Protein AF-A0A4Q3A5C0-F1 (afdb_monomer_lite)

Foldseek 3Di:
DDPVVVVVVLLCLQQVLQLVLQLVLQLVVLVVQCVQPVCVQVPVDDDDPPDPDSSVSSSVVSNVVSPVVSNVVSVVCVVVQPPDPDDRDRSVVVSVCSVVVSVVLVVVLVVQLVVCVVPVAHPDDCVVCVPLGPDPPPPPDRDDSVVNSCCVVCVVVVVVVVVPDPPPDPPDD

Structure (mmCIF, N/CA/C/O backbone):
data_AF-A0A4Q3A5C0-F1
#
_entry.id   AF-A0A4Q3A5C0-F1
#
loop_
_atom_site.group_PDB
_atom_site.id
_atom_site.type_symbol
_atom_site.label_atom_id
_atom_site.label_alt_id
_atom_site.label_comp_id
_atom_site.label_asym_id
_atom_site.label_entity_id
_atom_site.label_seq_id
_atom_site.pdbx_PDB_ins_code
_atom_site.Cartn_x
_atom_site.Cartn_y
_atom_site.Cartn_z
_atom_site.occupancy
_atom_site.B_iso_or_equiv
_atom_site.auth_seq_id
_atom_site.auth_comp_id
_atom_site.auth_asym_id
_atom_site.auth_atom_id
_atom_site.pdbx_PDB_model_num
ATOM 1 N N . MET A 1 1 ? -22.889 16.685 20.953 1.00 61.06 1 MET A N 1
ATOM 2 C CA . MET A 1 1 ? -22.567 16.014 19.671 1.00 61.06 1 MET A CA 1
ATOM 3 C C . MET A 1 1 ? -23.416 14.752 19.580 1.00 61.06 1 MET A C 1
ATOM 5 O O . MET A 1 1 ? -23.481 14.035 20.569 1.00 61.06 1 MET A O 1
ATOM 9 N N . ASN A 1 2 ? -24.135 14.514 18.477 1.00 83.75 2 ASN A N 1
ATOM 10 C CA . ASN A 1 2 ? -25.073 13.384 18.390 1.00 83.75 2 ASN A CA 1
ATOM 11 C C . ASN A 1 2 ? -24.317 12.044 18.312 1.00 83.75 2 ASN A C 1
ATOM 13 O O . ASN A 1 2 ? -23.381 11.917 17.526 1.00 83.75 2 ASN A O 1
ATOM 17 N N . LEU A 1 3 ? -24.764 11.012 19.041 1.00 79.19 3 LEU A N 1
ATOM 18 C CA . LEU A 1 3 ? -24.157 9.662 19.038 1.00 79.19 3 LEU A CA 1
ATOM 19 C C . LEU A 1 3 ? -23.999 9.065 17.625 1.00 79.19 3 LEU A C 1
ATOM 21 O O . LEU A 1 3 ? -23.070 8.307 17.347 1.00 79.19 3 LEU A O 1
ATOM 25 N N . LEU A 1 4 ? -24.907 9.404 16.706 1.00 82.00 4 LEU A N 1
ATOM 26 C CA . LEU A 1 4 ? -24.822 9.000 15.300 1.00 82.00 4 LEU A CA 1
ATOM 27 C C . LEU A 1 4 ? -23.677 9.701 14.554 1.00 82.00 4 LEU A C 1
ATOM 29 O O . LEU A 1 4 ? -23.012 9.070 13.735 1.00 82.00 4 LEU A O 1
ATOM 33 N N . GLN A 1 5 ? -23.414 10.978 14.847 1.00 85.44 5 GLN A N 1
ATOM 34 C CA . GLN A 1 5 ? -22.298 11.723 14.252 1.00 85.44 5 GLN A CA 1
ATOM 35 C C . GLN A 1 5 ? -20.955 11.150 14.715 1.00 85.44 5 GLN A C 1
ATOM 37 O O . GLN A 1 5 ? -20.056 10.960 13.897 1.00 85.44 5 GLN A O 1
ATOM 42 N N . GLU A 1 6 ? -20.847 10.784 15.993 1.00 83.06 6 GLU A N 1
ATOM 43 C CA . GLU A 1 6 ? -19.647 10.156 16.553 1.00 83.06 6 GLU A CA 1
ATOM 44 C C . GLU A 1 6 ? -19.338 8.809 15.876 1.00 83.06 6 GLU A C 1
ATOM 46 O O . GLU A 1 6 ? -18.219 8.578 15.413 1.00 83.06 6 GLU A O 1
ATOM 51 N N . LYS A 1 7 ? -20.349 7.941 15.712 1.00 87.50 7 LYS A N 1
ATOM 52 C CA . LYS A 1 7 ? -20.189 6.643 15.030 1.00 87.50 7 LYS A CA 1
ATOM 53 C C . LYS A 1 7 ? -19.738 6.793 13.573 1.00 87.50 7 LYS A C 1
ATOM 55 O O . LYS A 1 7 ? -18.902 6.008 13.115 1.00 87.50 7 LYS A O 1
ATOM 60 N N . ARG A 1 8 ? -20.276 7.780 12.847 1.00 92.12 8 ARG A N 1
ATOM 61 C CA . ARG A 1 8 ? -19.892 8.058 11.451 1.00 92.12 8 ARG A CA 1
ATOM 62 C C . ARG A 1 8 ? -18.464 8.584 11.363 1.00 92.12 8 ARG A C 1
ATOM 64 O O . ARG A 1 8 ? -17.700 8.083 10.547 1.00 92.12 8 ARG A O 1
ATOM 71 N N . SER A 1 9 ? -18.088 9.509 12.247 1.00 92.81 9 SER A N 1
ATOM 72 C CA . SER A 1 9 ? -16.731 10.061 12.303 1.00 92.81 9 SER A CA 1
ATOM 73 C C . SER A 1 9 ? -15.679 8.970 12.521 1.00 92.81 9 SER A C 1
ATOM 75 O O . SER A 1 9 ? -14.735 8.858 11.745 1.00 92.81 9 SER A O 1
ATOM 77 N N . VAL A 1 10 ? -15.895 8.076 13.494 1.00 92.94 10 VAL A N 1
ATOM 78 C CA . VAL A 1 10 ? -14.993 6.938 13.756 1.00 92.94 10 VAL A CA 1
ATOM 79 C C . VAL A 1 10 ? -14.884 6.004 12.549 1.00 92.94 10 VAL A C 1
ATOM 81 O O . VAL A 1 10 ? -13.793 5.551 12.210 1.00 92.94 10 VAL A O 1
ATOM 84 N N . THR A 1 11 ? -16.010 5.727 11.892 1.00 94.81 11 THR A N 1
ATOM 85 C CA . THR A 1 11 ? -16.057 4.850 10.716 1.00 94.81 11 THR A CA 1
ATOM 86 C C . THR A 1 11 ? -15.232 5.424 9.568 1.00 94.81 11 THR A C 1
ATOM 88 O O . THR A 1 11 ? -14.365 4.736 9.031 1.00 94.81 11 THR A O 1
ATOM 91 N N . TYR A 1 12 ? -15.448 6.697 9.235 1.00 95.88 12 TYR A N 1
ATOM 92 C CA . TYR A 1 12 ? -14.696 7.369 8.179 1.00 95.88 12 TYR A CA 1
ATOM 93 C C . TYR A 1 12 ? -13.215 7.503 8.530 1.00 95.88 12 TYR A C 1
ATOM 95 O O . TYR A 1 12 ? -12.370 7.239 7.679 1.00 95.88 12 TYR A O 1
ATOM 103 N N . ALA A 1 13 ? -12.894 7.826 9.785 1.00 96.31 13 ALA A N 1
ATOM 104 C CA . ALA A 1 13 ? -11.515 7.941 10.242 1.00 96.31 13 ALA A CA 1
ATOM 105 C C . ALA A 1 13 ? -10.734 6.629 10.077 1.00 96.31 13 ALA A C 1
ATOM 107 O O . ALA A 1 13 ? -9.578 6.664 9.675 1.00 96.31 13 ALA A O 1
ATOM 108 N N . ILE A 1 14 ? -11.347 5.474 10.356 1.00 96.69 14 ILE A N 1
ATOM 109 C CA . ILE A 1 14 ? -10.676 4.178 10.190 1.00 96.69 14 ILE A CA 1
ATOM 110 C C . ILE A 1 14 ? -10.558 3.818 8.708 1.00 96.69 14 ILE A C 1
ATOM 112 O O . ILE A 1 14 ? -9.453 3.566 8.239 1.00 96.69 14 ILE A O 1
ATOM 116 N N . VAL A 1 15 ? -11.667 3.813 7.962 1.00 97.44 15 VAL A N 1
ATOM 117 C CA . VAL A 1 15 ? -11.669 3.321 6.573 1.00 97.44 15 VAL A CA 1
ATOM 118 C C . VAL A 1 15 ? -10.832 4.224 5.669 1.00 97.44 15 VAL A C 1
ATOM 120 O O . VAL A 1 15 ? -9.889 3.755 5.034 1.00 97.44 15 VAL A O 1
ATOM 123 N N . PHE A 1 16 ? -11.128 5.526 5.650 1.00 97.75 16 PHE A N 1
ATOM 124 C CA . PHE A 1 16 ? -10.395 6.467 4.805 1.00 97.75 16 PHE A CA 1
ATOM 125 C C . PHE A 1 16 ? -9.015 6.793 5.368 1.00 97.75 16 PHE A C 1
ATOM 127 O O . PHE A 1 16 ? -8.102 7.039 4.589 1.00 97.75 16 PHE A O 1
ATOM 134 N N . GLY A 1 17 ? -8.823 6.749 6.691 1.00 97.81 17 GLY A N 1
ATOM 135 C CA . GLY A 1 17 ? -7.500 6.944 7.285 1.00 97.81 17 GLY A CA 1
ATOM 136 C C . GLY A 1 17 ? -6.531 5.806 6.964 1.00 97.81 17 GLY A C 1
ATOM 137 O O . GLY A 1 17 ? -5.362 6.073 6.704 1.00 97.81 17 GLY A O 1
ATOM 138 N N . ILE A 1 18 ? -6.996 4.551 6.938 1.00 97.94 18 ILE A N 1
ATOM 139 C CA . ILE A 1 18 ? -6.177 3.414 6.490 1.00 97.94 18 ILE A CA 1
ATOM 140 C C . ILE A 1 18 ? -5.921 3.514 4.988 1.00 97.94 18 ILE A C 1
ATOM 142 O O . ILE A 1 18 ? -4.769 3.426 4.569 1.00 97.94 18 ILE A O 1
ATOM 146 N N . TRP A 1 19 ? -6.959 3.761 4.181 1.00 98.06 19 TRP A N 1
ATOM 147 C CA . TRP A 1 19 ? -6.796 3.910 2.734 1.00 98.06 19 TRP A CA 1
ATOM 148 C C . TRP A 1 19 ? -5.818 5.033 2.369 1.00 98.06 19 TRP A C 1
ATOM 150 O O . TRP A 1 19 ? -4.939 4.810 1.547 1.00 98.06 19 TRP A O 1
ATOM 160 N N . ALA A 1 20 ? -5.893 6.196 3.022 1.00 98.25 20 ALA A N 1
ATOM 161 C CA . ALA A 1 20 ? -4.976 7.309 2.778 1.00 98.25 20 ALA A CA 1
ATOM 162 C C . ALA A 1 20 ? -3.512 6.945 3.079 1.00 98.25 20 ALA A C 1
ATOM 164 O O . ALA A 1 20 ? -2.613 7.362 2.352 1.00 98.25 20 ALA A O 1
ATOM 165 N N . GLN A 1 21 ? -3.259 6.142 4.117 1.00 98.00 21 GLN A N 1
ATOM 166 C CA . GLN A 1 21 ? -1.910 5.660 4.425 1.00 98.00 21 GLN A CA 1
ATOM 167 C C . GLN A 1 21 ? -1.409 4.639 3.407 1.00 98.00 21 GLN A C 1
ATOM 169 O O . GLN A 1 21 ? -0.260 4.726 2.983 1.00 98.00 21 GLN A O 1
ATOM 174 N N . VAL A 1 22 ? -2.268 3.705 2.989 1.00 97.19 22 VAL A N 1
ATOM 175 C CA . VAL A 1 22 ? -1.945 2.746 1.923 1.00 97.19 22 VAL A CA 1
ATOM 176 C C . VAL A 1 22 ? -1.671 3.484 0.617 1.00 97.19 22 VAL A C 1
ATOM 178 O O . VAL A 1 22 ? -0.684 3.193 -0.041 1.00 97.19 22 VAL A O 1
ATOM 181 N N . PHE A 1 23 ? -2.485 4.481 0.272 1.00 98.06 23 PHE A N 1
ATOM 182 C CA . PHE A 1 23 ? -2.273 5.328 -0.897 1.00 98.06 23 PHE A CA 1
ATOM 183 C C . PHE A 1 23 ? -0.930 6.056 -0.838 1.00 98.06 23 PHE A C 1
ATOM 185 O O . PHE A 1 23 ? -0.167 5.984 -1.796 1.00 98.06 23 PHE A O 1
ATOM 192 N N . LEU A 1 24 ? -0.603 6.703 0.286 1.00 97.94 24 LEU A N 1
ATOM 193 C CA . LEU A 1 24 ? 0.684 7.382 0.443 1.00 97.94 24 LEU A CA 1
ATOM 194 C C . LEU A 1 24 ? 1.859 6.404 0.318 1.00 97.94 24 LEU A C 1
ATOM 196 O O . LEU A 1 24 ? 2.843 6.717 -0.345 1.00 97.94 24 LEU A O 1
ATOM 200 N N . TYR A 1 25 ? 1.741 5.216 0.914 1.00 96.69 25 TYR A N 1
ATOM 201 C CA . TYR A 1 25 ? 2.724 4.150 0.750 1.00 96.69 25 TYR A CA 1
ATOM 202 C C . TYR A 1 25 ? 2.872 3.735 -0.719 1.00 96.69 25 TYR A C 1
ATOM 204 O O . TYR A 1 25 ? 3.991 3.742 -1.218 1.00 96.69 25 TYR A O 1
ATOM 212 N N . CYS A 1 26 ? 1.773 3.464 -1.431 1.00 96.06 26 CYS A N 1
ATOM 213 C CA . CYS A 1 26 ? 1.804 3.119 -2.854 1.00 96.06 26 CYS A CA 1
ATOM 214 C C . CYS A 1 26 ? 2.433 4.232 -3.697 1.00 96.06 26 CYS A C 1
ATOM 216 O O . CYS A 1 26 ? 3.206 3.936 -4.595 1.00 96.06 26 CYS A O 1
ATOM 218 N N . VAL A 1 27 ? 2.161 5.509 -3.397 1.00 97.56 27 VAL A N 1
ATOM 219 C CA . VAL A 1 27 ? 2.799 6.632 -4.101 1.00 97.56 27 VAL A CA 1
ATOM 220 C C . VAL A 1 27 ? 4.305 6.592 -3.882 1.00 97.56 27 VAL A C 1
ATOM 222 O O . VAL A 1 27 ? 5.054 6.617 -4.850 1.00 97.56 27 VAL A O 1
ATOM 225 N N . LEU A 1 28 ? 4.767 6.509 -2.632 1.00 96.44 28 LEU A N 1
ATOM 226 C CA . LEU A 1 28 ? 6.202 6.469 -2.337 1.00 96.44 28 LEU A CA 1
ATOM 227 C C . LEU A 1 28 ? 6.881 5.254 -2.982 1.00 96.44 28 LEU A C 1
ATOM 229 O O . LEU A 1 28 ? 7.967 5.397 -3.542 1.00 96.44 28 LEU A O 1
ATOM 233 N N . HIS A 1 29 ? 6.218 4.099 -2.936 1.00 93.94 29 HIS A N 1
ATOM 234 C CA . HIS A 1 29 ? 6.674 2.853 -3.536 1.00 93.94 29 HIS A CA 1
ATOM 235 C C . HIS A 1 29 ? 6.801 2.978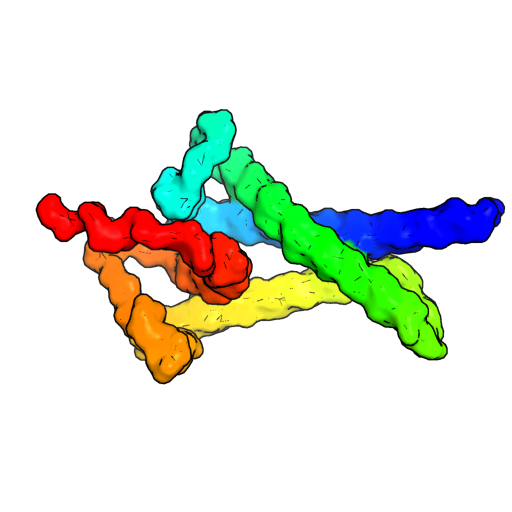 -5.063 1.00 93.94 29 HIS A C 1
ATOM 237 O O . HIS A 1 29 ? 7.890 2.831 -5.617 1.00 93.94 29 HIS A O 1
ATOM 243 N N . ASP A 1 30 ? 5.732 3.388 -5.746 1.00 95.25 30 ASP A N 1
ATOM 244 C CA . ASP A 1 30 ? 5.703 3.505 -7.207 1.00 95.25 30 ASP A CA 1
ATOM 245 C C . ASP A 1 30 ? 6.650 4.592 -7.731 1.00 95.25 30 ASP A C 1
ATOM 247 O O . ASP A 1 30 ? 7.237 4.439 -8.804 1.00 95.25 30 ASP A O 1
ATOM 251 N N . GLN A 1 31 ? 6.870 5.672 -6.970 1.00 96.81 31 GLN A N 1
ATOM 252 C CA . GLN A 1 31 ? 7.831 6.707 -7.358 1.00 96.81 31 GLN A CA 1
ATOM 253 C C . GLN A 1 31 ? 9.256 6.159 -7.446 1.00 96.81 31 GLN A C 1
ATOM 255 O O . GLN A 1 31 ? 9.968 6.459 -8.407 1.00 96.81 31 GLN A O 1
ATOM 260 N N . TYR A 1 32 ? 9.720 5.377 -6.474 1.00 94.12 32 TYR A N 1
ATOM 261 C CA . TYR A 1 32 ? 11.073 4.837 -6.587 1.00 94.12 32 TYR A CA 1
ATOM 262 C C . TYR A 1 32 ? 11.124 3.717 -7.642 1.00 94.12 32 TYR A C 1
ATOM 264 O O . TYR A 1 32 ? 12.074 3.661 -8.422 1.00 94.12 32 TYR A O 1
ATOM 272 N N . LEU A 1 33 ? 10.081 2.886 -7.735 1.00 91.94 33 LEU A N 1
ATOM 273 C CA . LEU A 1 33 ? 9.988 1.796 -8.707 1.00 91.94 33 LEU A CA 1
ATOM 274 C C . LEU A 1 33 ? 10.105 2.260 -10.151 1.00 91.94 33 LEU A C 1
ATOM 276 O O . LEU A 1 33 ? 10.888 1.701 -10.917 1.00 91.94 33 LEU A O 1
ATOM 280 N N . ILE A 1 34 ? 9.342 3.288 -10.529 1.00 94.31 34 ILE A N 1
ATOM 281 C CA . ILE A 1 34 ? 9.305 3.753 -11.918 1.00 94.31 34 ILE A CA 1
ATOM 282 C C . ILE A 1 34 ? 10.651 4.331 -12.372 1.00 94.31 34 ILE A C 1
ATOM 284 O O . ILE A 1 34 ? 10.929 4.393 -13.565 1.00 94.31 34 ILE A O 1
ATOM 288 N N . ARG A 1 35 ? 11.504 4.738 -11.423 1.00 93.06 35 ARG A N 1
ATOM 289 C CA . ARG A 1 35 ? 12.867 5.222 -11.686 1.00 93.06 35 ARG A CA 1
ATOM 290 C C . ARG A 1 35 ? 13.874 4.086 -11.843 1.00 93.06 35 ARG A C 1
ATOM 292 O O . ARG A 1 35 ? 14.891 4.283 -12.495 1.00 93.06 35 ARG A O 1
ATOM 299 N N . ILE A 1 36 ? 13.601 2.925 -11.250 1.00 88.69 36 ILE A N 1
ATOM 300 C CA . ILE A 1 36 ? 14.430 1.726 -11.407 1.00 88.69 36 ILE A CA 1
ATOM 301 C C . ILE A 1 36 ? 14.029 0.973 -12.682 1.00 88.69 36 ILE A C 1
ATOM 303 O O . ILE A 1 36 ? 14.890 0.434 -13.367 1.00 88.69 36 ILE A O 1
ATOM 307 N N . SER A 1 37 ? 12.737 0.965 -13.016 1.00 89.62 37 SER A N 1
ATOM 308 C CA . SER A 1 37 ? 12.180 0.213 -14.144 1.00 89.62 37 SER A CA 1
ATOM 309 C C . SER A 1 37 ? 10.929 0.885 -14.691 1.00 89.62 37 SER A C 1
ATOM 311 O O . SER A 1 37 ? 9.794 0.546 -14.328 1.00 89.62 37 SER A O 1
ATOM 313 N N . PRO A 1 38 ? 11.116 1.884 -15.560 1.00 90.88 38 PRO A N 1
ATOM 314 C CA . PRO A 1 38 ? 10.004 2.545 -16.226 1.00 90.88 38 PRO A CA 1
ATOM 315 C C . PRO A 1 38 ? 9.205 1.576 -17.108 1.00 90.88 38 PRO A C 1
ATOM 317 O O . PRO A 1 38 ? 7.987 1.719 -17.221 1.00 90.88 38 PRO A O 1
ATOM 320 N N . GLU A 1 39 ? 9.846 0.554 -17.683 1.00 88.19 39 GLU A N 1
ATOM 321 C CA . GLU A 1 39 ? 9.208 -0.488 -18.492 1.00 88.19 39 GLU A CA 1
ATOM 322 C C . GLU A 1 39 ? 8.162 -1.289 -17.711 1.00 88.19 39 GLU A C 1
ATOM 324 O O . GLU A 1 39 ? 7.179 -1.747 -18.301 1.00 88.19 39 GLU A O 1
ATOM 329 N N . HIS A 1 40 ? 8.303 -1.381 -16.380 1.00 85.44 40 HIS A N 1
ATOM 330 C CA . HIS A 1 40 ? 7.273 -1.982 -15.543 1.00 85.44 40 HIS A CA 1
ATOM 331 C C . HIS A 1 40 ? 5.926 -1.283 -15.715 1.00 85.44 40 HIS A C 1
ATOM 333 O O . HIS A 1 40 ? 4.907 -1.953 -15.840 1.00 85.44 40 HIS A O 1
ATOM 339 N N . PHE A 1 41 ? 5.917 0.047 -15.791 1.00 89.94 41 PHE A N 1
ATOM 340 C CA . PHE A 1 41 ? 4.695 0.849 -15.861 1.00 89.94 41 PHE A CA 1
ATOM 341 C C . PHE A 1 41 ? 4.253 1.173 -17.291 1.00 89.94 41 PHE A C 1
ATOM 343 O O . PHE A 1 41 ? 3.081 1.482 -17.498 1.00 89.94 41 PHE A O 1
ATOM 350 N N . THR A 1 42 ? 5.164 1.127 -18.267 1.00 90.81 42 THR A N 1
ATOM 351 C CA . THR A 1 42 ? 4.880 1.530 -19.655 1.00 90.81 42 THR A CA 1
ATOM 352 C C . THR A 1 42 ? 4.682 0.359 -20.615 1.00 90.81 42 THR A C 1
ATOM 354 O O . THR A 1 42 ? 3.930 0.504 -21.575 1.00 90.81 42 THR A O 1
ATOM 357 N N . VAL A 1 43 ? 5.322 -0.791 -20.368 1.00 88.88 43 VAL A N 1
ATOM 358 C CA . VAL A 1 43 ? 5.257 -1.971 -21.252 1.00 88.88 43 VAL A CA 1
ATOM 359 C C . VAL A 1 43 ? 4.346 -3.044 -20.668 1.00 88.88 43 VAL A C 1
ATOM 361 O O . VAL A 1 43 ? 3.480 -3.566 -21.365 1.00 88.88 43 VAL A O 1
ATOM 364 N N . TYR A 1 44 ? 4.509 -3.370 -19.381 1.00 84.31 44 TYR A N 1
ATOM 365 C CA . TYR A 1 44 ? 3.734 -4.448 -18.747 1.00 84.31 44 TYR A CA 1
ATOM 366 C C . TYR A 1 44 ? 2.348 -4.020 -18.265 1.00 84.31 44 TYR A C 1
ATOM 368 O O . TYR A 1 44 ? 1.569 -4.860 -17.816 1.00 84.31 44 TYR A O 1
ATOM 376 N N . HIS A 1 45 ? 2.025 -2.734 -18.380 1.00 82.62 45 HIS A N 1
ATOM 377 C CA . HIS A 1 45 ? 0.725 -2.202 -18.020 1.00 82.62 45 HIS A CA 1
ATOM 378 C C . HIS A 1 45 ? 0.110 -1.420 -19.185 1.00 82.62 45 HIS A C 1
ATOM 380 O O . HIS A 1 45 ? 0.824 -0.727 -19.911 1.00 82.62 45 HIS A O 1
ATOM 386 N N . PRO A 1 46 ? -1.222 -1.494 -19.373 1.00 88.44 46 PRO A N 1
ATOM 387 C CA . PRO A 1 46 ? -1.896 -0.702 -20.392 1.00 88.44 46 PRO A CA 1
ATOM 388 C C . PRO A 1 46 ? -1.727 0.800 -20.104 1.00 88.44 46 PRO A C 1
ATOM 390 O O . PRO A 1 46 ? -1.800 1.206 -18.939 1.00 88.44 46 PRO A O 1
ATOM 393 N N . PRO A 1 47 ? -1.549 1.640 -21.140 1.00 89.06 47 PRO A N 1
ATOM 394 C CA . PRO A 1 47 ? -1.307 3.065 -20.962 1.00 89.06 47 PRO A CA 1
ATOM 395 C C . PRO A 1 47 ? -2.479 3.734 -20.239 1.00 89.06 47 PRO A C 1
ATOM 397 O O . PRO A 1 47 ? -3.644 3.590 -20.620 1.00 89.06 47 PRO A O 1
ATOM 400 N N . LEU A 1 48 ? -2.164 4.488 -19.186 1.00 90.00 48 LEU A N 1
ATOM 401 C CA . LEU A 1 48 ? -3.159 5.160 -18.361 1.00 90.00 48 LEU A CA 1
ATOM 402 C C . LEU A 1 48 ? -3.400 6.577 -18.892 1.00 90.00 48 LEU A C 1
ATOM 404 O O . LEU A 1 48 ? -2.536 7.441 -18.772 1.00 90.00 48 LEU A O 1
ATOM 408 N N . TRP A 1 49 ? -4.565 6.802 -19.506 1.00 89.50 49 TRP A N 1
ATOM 409 C CA . TRP A 1 49 ? -5.045 8.120 -19.964 1.00 89.50 49 TRP A CA 1
ATOM 410 C C . TRP A 1 49 ? -4.051 8.944 -20.808 1.00 89.50 49 TRP A C 1
ATOM 412 O O . TRP A 1 49 ? -4.138 10.167 -20.840 1.00 89.50 49 TRP A O 1
ATOM 422 N N . GLY A 1 50 ? -3.103 8.293 -21.490 1.00 91.38 50 GLY A N 1
ATOM 423 C CA . GLY A 1 50 ? -2.074 8.975 -22.284 1.00 91.38 50 GLY A CA 1
ATOM 424 C C . GLY A 1 50 ? -1.051 9.769 -21.461 1.00 91.38 50 GLY A C 1
ATOM 425 O O . GLY A 1 50 ? -0.407 10.664 -22.004 1.00 91.38 50 GLY A O 1
ATOM 426 N N . ILE A 1 51 ? -0.898 9.476 -20.166 1.00 94.19 51 ILE A N 1
ATOM 427 C CA . ILE A 1 51 ? 0.086 10.141 -19.305 1.00 94.19 51 ILE A CA 1
ATOM 428 C C . ILE A 1 51 ? 1.500 9.729 -19.731 1.00 94.19 51 ILE A C 1
ATOM 430 O O . ILE A 1 51 ? 1.840 8.547 -19.712 1.00 94.19 51 ILE A O 1
ATOM 434 N N . THR A 1 52 ? 2.327 10.713 -20.086 1.00 93.62 52 THR A N 1
ATOM 435 C CA . THR A 1 52 ? 3.735 10.520 -20.476 1.00 93.62 52 THR A CA 1
ATOM 436 C C . THR A 1 52 ? 4.721 10.855 -19.358 1.00 93.62 52 THR A C 1
ATOM 438 O O . THR A 1 52 ? 5.830 10.327 -19.343 1.00 93.62 52 THR A O 1
ATOM 441 N N . ASP A 1 53 ? 4.330 11.713 -18.412 1.00 96.06 53 ASP A N 1
ATOM 442 C CA . ASP A 1 53 ? 5.156 12.043 -17.253 1.00 96.06 53 ASP A CA 1
ATOM 443 C C . ASP A 1 53 ? 5.207 10.866 -16.269 1.00 96.06 53 ASP A C 1
ATOM 445 O O . ASP A 1 53 ? 4.177 10.421 -15.759 1.00 96.06 53 ASP A O 1
ATOM 449 N N . LEU A 1 54 ? 6.414 10.375 -15.978 1.00 95.31 54 LEU A N 1
ATOM 450 C CA . LEU A 1 54 ? 6.611 9.210 -15.111 1.00 95.31 54 LEU A CA 1
ATOM 451 C C . LEU A 1 54 ? 6.163 9.484 -13.668 1.00 95.31 54 LEU A C 1
ATOM 453 O O . LEU A 1 54 ? 5.611 8.604 -13.010 1.00 95.31 54 LEU A O 1
ATOM 457 N N . THR A 1 55 ? 6.343 10.706 -13.163 1.00 97.06 55 THR A N 1
ATOM 458 C CA . THR A 1 55 ? 5.924 11.035 -11.793 1.00 97.06 55 THR A CA 1
ATOM 459 C C . THR A 1 55 ? 4.407 10.933 -11.672 1.00 97.06 55 THR A C 1
ATOM 461 O O . THR A 1 55 ? 3.901 10.278 -10.758 1.00 97.06 55 THR A O 1
ATOM 464 N N . LEU A 1 56 ? 3.674 11.518 -12.616 1.00 97.06 56 LEU A N 1
ATOM 465 C CA . LEU A 1 56 ? 2.221 11.466 -12.658 1.00 97.06 56 LEU A CA 1
ATOM 466 C C . LEU A 1 56 ? 1.707 10.050 -12.943 1.00 97.06 56 LEU A C 1
ATOM 468 O O . LEU A 1 56 ? 0.731 9.629 -12.322 1.00 97.06 56 LEU A O 1
ATOM 472 N N . LEU A 1 57 ? 2.379 9.297 -13.822 1.00 95.94 57 LEU A N 1
ATOM 473 C CA . LEU A 1 57 ? 2.031 7.909 -14.128 1.00 95.94 57 LEU A CA 1
ATOM 474 C C . LEU A 1 57 ? 2.121 7.026 -12.876 1.00 95.94 57 LEU A C 1
ATOM 476 O O . LEU A 1 57 ? 1.185 6.278 -12.593 1.00 95.94 57 LEU A O 1
ATOM 480 N N . ALA A 1 58 ? 3.188 7.169 -12.085 1.00 95.62 58 ALA A N 1
ATOM 481 C CA . ALA A 1 58 ? 3.344 6.462 -10.816 1.00 95.62 58 ALA A CA 1
ATOM 482 C C . ALA A 1 58 ? 2.263 6.850 -9.791 1.00 95.62 58 ALA A C 1
ATOM 484 O O . ALA A 1 58 ? 1.697 5.977 -9.142 1.00 95.62 58 ALA A O 1
ATOM 485 N N . VAL A 1 59 ? 1.896 8.134 -9.673 1.00 97.31 59 VAL A N 1
ATOM 486 C CA . VAL A 1 59 ? 0.783 8.549 -8.789 1.00 97.31 59 VAL A CA 1
ATOM 487 C C . VAL A 1 59 ? -0.549 7.943 -9.239 1.00 97.31 59 VAL A C 1
ATOM 489 O O . VAL A 1 59 ? -1.354 7.517 -8.408 1.00 97.31 59 VAL A O 1
ATOM 492 N N . ALA A 1 60 ? -0.798 7.895 -10.547 1.00 96.25 60 ALA A N 1
ATOM 493 C CA . ALA A 1 60 ? -2.045 7.382 -11.096 1.00 96.25 60 ALA A CA 1
ATOM 494 C C . ALA A 1 60 ? -2.190 5.863 -10.883 1.00 96.25 60 ALA A C 1
ATOM 496 O O . ALA A 1 60 ? -3.268 5.388 -10.505 1.00 96.25 60 ALA A O 1
ATOM 497 N N . TRP A 1 61 ? -1.097 5.111 -11.047 1.00 94.50 61 TRP A N 1
ATOM 498 C CA . TRP A 1 61 ? -1.044 3.691 -10.699 1.00 94.50 61 TRP A CA 1
ATOM 499 C C . TRP A 1 61 ? -1.192 3.458 -9.200 1.00 94.50 61 TRP A C 1
ATOM 501 O O . TRP A 1 61 ? -2.049 2.663 -8.813 1.00 94.50 61 TRP A O 1
ATOM 511 N N . ALA A 1 62 ? -0.492 4.224 -8.363 1.00 95.38 62 ALA A N 1
ATOM 512 C CA . ALA A 1 62 ? -0.617 4.146 -6.912 1.00 95.38 62 ALA A CA 1
ATOM 513 C C . ALA A 1 62 ? -2.059 4.381 -6.439 1.00 95.38 62 ALA A C 1
ATOM 515 O O . ALA A 1 62 ? -2.572 3.660 -5.579 1.00 95.38 62 ALA A O 1
ATOM 516 N N . PHE A 1 63 ? -2.758 5.355 -7.031 1.00 96.31 63 PHE A N 1
ATOM 517 C CA . PHE A 1 63 ? -4.169 5.597 -6.742 1.00 96.31 63 PHE A CA 1
ATOM 518 C C . PHE A 1 63 ? -5.015 4.363 -7.060 1.00 96.31 63 PHE A C 1
ATOM 520 O O . PHE A 1 63 ? -5.694 3.840 -6.174 1.00 96.31 63 PHE A O 1
ATOM 527 N N . ARG A 1 64 ? -4.917 3.840 -8.289 1.00 94.31 64 ARG A N 1
ATOM 528 C CA . ARG A 1 64 ? -5.652 2.642 -8.721 1.00 94.31 64 ARG A CA 1
ATOM 529 C C . ARG A 1 64 ? -5.334 1.420 -7.853 1.00 94.31 64 ARG A C 1
ATOM 531 O O . ARG A 1 64 ? -6.255 0.702 -7.464 1.00 94.31 64 ARG A O 1
ATOM 538 N N . ALA A 1 65 ? -4.059 1.204 -7.537 1.00 91.06 65 ALA A N 1
ATOM 539 C CA . ALA A 1 65 ? -3.580 0.080 -6.742 1.00 91.06 65 ALA A CA 1
ATOM 540 C C . ALA A 1 65 ? -4.029 0.167 -5.277 1.00 91.06 65 ALA A C 1
ATOM 542 O O . ALA A 1 65 ? -4.325 -0.859 -4.675 1.00 91.06 65 ALA A O 1
ATOM 543 N N . SER A 1 66 ? -4.146 1.370 -4.707 1.00 95.00 66 SER A N 1
ATOM 544 C CA . SER A 1 66 ? -4.506 1.561 -3.294 1.00 95.00 66 SER A CA 1
ATOM 545 C C . SER A 1 66 ? -5.988 1.328 -2.976 1.00 95.00 66 SER A C 1
ATOM 547 O O . SER A 1 66 ? -6.313 0.947 -1.850 1.00 95.00 66 SER A O 1
ATOM 549 N N . ILE A 1 67 ? -6.899 1.547 -3.937 1.00 93.06 67 ILE A N 1
ATOM 550 C CA . ILE A 1 67 ? -8.356 1.501 -3.703 1.00 93.06 67 ILE A CA 1
ATOM 551 C C . ILE A 1 67 ? -8.787 0.126 -3.190 1.00 93.06 67 ILE A C 1
ATOM 553 O O . ILE A 1 67 ? -9.461 0.041 -2.167 1.00 93.06 67 ILE A O 1
ATOM 557 N N . GLY A 1 68 ? -8.381 -0.949 -3.870 1.00 91.62 68 GLY A N 1
ATOM 558 C CA . GLY A 1 68 ? -8.742 -2.320 -3.498 1.00 91.62 68 GLY A CA 1
ATOM 559 C C . GLY A 1 68 ? -8.253 -2.707 -2.095 1.00 91.62 68 GLY A C 1
ATOM 560 O O . GLY A 1 68 ? -9.063 -2.810 -1.173 1.00 91.62 68 GLY A O 1
ATOM 561 N N . PRO A 1 69 ? -6.939 -2.912 -1.900 1.00 89.56 69 PRO A N 1
ATOM 562 C CA . PRO A 1 69 ? -6.382 -3.347 -0.625 1.00 89.56 69 PRO A CA 1
ATOM 563 C C . PRO A 1 69 ? -6.635 -2.343 0.505 1.00 89.56 69 PRO A C 1
ATOM 565 O O . PRO A 1 69 ? -6.970 -2.760 1.611 1.00 89.56 69 PRO A O 1
ATOM 568 N N . GLY A 1 70 ? -6.545 -1.033 0.250 1.00 93.06 70 GLY A N 1
ATOM 569 C CA . GLY A 1 70 ? -6.725 -0.009 1.280 1.00 93.06 70 GLY A CA 1
ATOM 570 C C . GLY A 1 70 ? -8.149 0.049 1.833 1.00 93.06 70 GLY A C 1
ATOM 571 O O . GLY A 1 70 ? -8.328 0.076 3.053 1.00 93.06 70 GLY A O 1
ATOM 572 N N . LEU A 1 71 ? -9.170 0.009 0.968 1.00 94.75 71 LEU A N 1
ATOM 573 C CA . LEU A 1 71 ? -10.564 0.005 1.423 1.00 94.75 71 LEU A CA 1
ATOM 574 C C . LEU A 1 71 ? -10.954 -1.330 2.058 1.00 94.75 71 LEU A C 1
ATOM 576 O O . LEU A 1 71 ? -11.615 -1.327 3.097 1.00 94.75 71 LEU A O 1
ATOM 580 N N . VAL A 1 72 ? -10.524 -2.462 1.486 1.00 95.00 72 VAL A N 1
ATOM 581 C CA . VAL A 1 72 ? -10.788 -3.791 2.064 1.00 95.00 72 VAL A CA 1
ATOM 582 C C . VAL A 1 72 ? -10.170 -3.902 3.457 1.00 95.00 72 VAL A C 1
ATOM 584 O O . VAL A 1 72 ? -10.856 -4.308 4.394 1.00 95.00 72 VAL A O 1
ATOM 587 N N . LEU A 1 73 ? -8.917 -3.473 3.629 1.00 94.06 73 LEU A N 1
ATOM 588 C CA . LEU A 1 73 ? -8.248 -3.475 4.929 1.00 94.06 73 LEU A CA 1
ATOM 589 C C . LEU A 1 73 ? -8.936 -2.528 5.920 1.00 94.06 73 LEU A C 1
ATOM 591 O O . LEU A 1 73 ? -9.142 -2.895 7.076 1.00 94.06 73 LEU A O 1
ATOM 595 N N . GLY A 1 74 ? -9.341 -1.336 5.472 1.00 95.94 74 GLY A N 1
ATOM 596 C CA . GLY A 1 74 ? -10.078 -0.380 6.297 1.00 95.94 74 GLY A CA 1
ATOM 597 C C . GLY A 1 74 ? -11.421 -0.928 6.792 1.00 95.94 74 GLY A C 1
ATOM 598 O O . GLY A 1 74 ? -11.747 -0.805 7.975 1.00 95.94 74 GLY A O 1
ATOM 599 N N . LEU A 1 75 ? -12.183 -1.582 5.911 1.00 96.56 75 LEU A N 1
ATOM 600 C CA . LEU A 1 75 ? -13.449 -2.233 6.255 1.00 96.56 75 LEU A CA 1
ATOM 601 C C . LEU A 1 75 ? -13.243 -3.439 7.176 1.00 96.56 75 LEU A C 1
ATOM 603 O O . LEU A 1 75 ? -13.974 -3.588 8.155 1.00 96.56 75 LEU A O 1
ATOM 607 N N . ALA A 1 76 ? -12.230 -4.267 6.912 1.00 95.38 76 ALA A N 1
ATOM 608 C CA . ALA A 1 76 ? -11.890 -5.403 7.762 1.00 95.38 76 ALA A CA 1
ATOM 609 C C . ALA A 1 76 ? -11.487 -4.944 9.172 1.00 95.38 76 ALA A C 1
ATOM 611 O O . ALA A 1 76 ? -12.001 -5.466 10.160 1.00 95.38 76 ALA A O 1
ATOM 612 N N . ALA A 1 77 ? -10.640 -3.915 9.283 1.00 94.81 77 ALA A N 1
ATOM 613 C CA . ALA A 1 77 ? -10.240 -3.332 10.561 1.00 94.81 77 ALA A CA 1
ATOM 614 C C . ALA A 1 77 ? -11.438 -2.759 11.331 1.00 94.81 77 ALA A C 1
ATOM 616 O O . ALA A 1 77 ? -11.555 -2.958 12.542 1.00 94.81 77 ALA A O 1
ATOM 617 N N . LEU A 1 78 ? -12.361 -2.089 10.633 1.00 94.81 78 LEU A N 1
ATOM 618 C CA . LEU A 1 78 ? -13.604 -1.607 11.227 1.00 94.81 78 LEU A CA 1
ATOM 619 C C . LEU A 1 78 ? -14.469 -2.763 11.743 1.00 94.81 78 LEU A C 1
ATOM 621 O O . LEU A 1 78 ? -14.976 -2.684 12.860 1.00 94.81 78 LEU A O 1
ATOM 625 N N . PHE A 1 79 ? -14.645 -3.823 10.952 1.00 94.56 79 PHE A N 1
ATOM 626 C CA . PHE A 1 79 ? -15.470 -4.971 11.323 1.00 94.56 79 PHE A CA 1
ATOM 627 C C . PHE A 1 79 ? -14.884 -5.708 12.532 1.00 94.56 79 PHE A C 1
ATOM 629 O O . PHE A 1 79 ? -15.566 -5.861 13.546 1.00 94.56 79 PHE A O 1
ATOM 636 N N . LEU A 1 80 ? -13.597 -6.062 12.473 1.00 93.19 80 LEU A N 1
ATOM 637 C CA . LEU A 1 80 ? -12.873 -6.730 13.560 1.00 93.19 80 LEU A CA 1
ATOM 638 C C . LEU A 1 80 ? -12.821 -5.879 14.835 1.00 93.19 80 LEU A C 1
ATOM 640 O O . LEU A 1 80 ? -12.930 -6.402 15.941 1.00 93.19 80 LEU A O 1
ATOM 644 N N . GLY A 1 81 ? -12.715 -4.555 14.697 1.00 91.12 81 GLY A N 1
ATOM 645 C CA . GLY A 1 81 ? -12.765 -3.628 15.827 1.00 91.12 81 GLY A CA 1
ATOM 646 C C . GLY A 1 81 ? -14.135 -3.545 16.513 1.00 91.12 81 GLY A C 1
ATOM 647 O O . GLY A 1 81 ? -14.223 -3.017 17.622 1.00 91.12 81 GLY A O 1
ATOM 648 N N . ARG A 1 82 ? -15.209 -4.043 15.879 1.00 89.19 82 ARG A N 1
ATOM 649 C CA . ARG A 1 82 ? -16.585 -3.982 16.404 1.00 89.19 82 ARG A CA 1
ATOM 650 C C . ARG A 1 82 ? -17.156 -5.325 16.843 1.00 89.19 82 ARG A C 1
ATOM 652 O O . ARG A 1 82 ? -18.067 -5.319 17.663 1.00 89.19 82 ARG A O 1
ATOM 659 N N . THR A 1 83 ? -16.656 -6.441 16.324 1.00 91.19 83 THR A N 1
ATOM 660 C CA . THR A 1 83 ? -17.179 -7.788 16.617 1.00 91.19 83 THR A CA 1
ATOM 661 C C . THR A 1 83 ? -16.637 -8.412 17.907 1.00 91.19 83 THR A C 1
ATOM 663 O O . THR A 1 83 ? -17.074 -9.493 18.288 1.00 91.19 83 THR A O 1
ATOM 666 N N . GLY A 1 84 ? -15.724 -7.741 18.618 1.00 87.00 84 GLY A N 1
ATOM 667 C CA . GLY A 1 84 ? -15.123 -8.243 19.857 1.00 87.00 84 GLY A CA 1
ATOM 668 C C . GLY A 1 84 ? -15.716 -7.670 21.151 1.00 87.00 84 GLY A C 1
ATOM 669 O O . GLY A 1 84 ? -16.226 -6.554 21.188 1.00 87.00 84 GLY A O 1
ATOM 670 N N . GLN A 1 85 ? -15.551 -8.415 22.251 1.00 90.00 85 GLN A N 1
ATOM 671 C CA . GLN A 1 85 ? -15.861 -7.968 23.623 1.00 90.00 85 GLN A CA 1
ATOM 672 C C . GLN A 1 85 ? -14.730 -7.140 24.266 1.00 90.00 85 GLN A C 1
ATOM 674 O O . GLN A 1 85 ? -14.864 -6.656 25.388 1.00 90.00 85 GLN A O 1
ATOM 679 N N . ARG A 1 86 ? -13.589 -6.991 23.579 1.00 91.06 86 ARG A N 1
ATOM 680 C CA . ARG A 1 86 ? -12.428 -6.256 24.099 1.00 91.06 86 ARG A CA 1
ATOM 681 C C . ARG A 1 86 ? -12.701 -4.745 24.176 1.00 91.06 86 ARG A C 1
ATOM 683 O O . ARG A 1 86 ? -13.522 -4.233 23.412 1.00 91.06 86 ARG A O 1
ATOM 690 N N . PRO A 1 87 ? -11.988 -4.010 25.053 1.00 89.38 87 PRO A N 1
ATOM 691 C CA . PRO A 1 87 ? -12.097 -2.557 25.129 1.00 89.38 87 PRO A CA 1
ATOM 692 C C . PRO A 1 87 ? -11.854 -1.902 23.767 1.00 89.38 87 PRO A C 1
ATOM 694 O O . PRO A 1 87 ? -10.898 -2.234 23.063 1.00 89.38 87 PRO A O 1
ATOM 697 N N . LYS A 1 88 ? -12.722 -0.955 23.399 1.00 89.56 88 LYS A N 1
ATOM 698 C CA . LYS A 1 88 ? -12.619 -0.231 22.129 1.00 89.56 88 LYS A CA 1
ATOM 699 C C . LYS A 1 88 ? -11.345 0.607 22.116 1.00 89.56 88 LYS A C 1
ATOM 701 O O . LYS A 1 88 ? -11.087 1.382 23.034 1.00 89.56 88 LYS A O 1
ATOM 706 N N . VAL A 1 89 ? -10.568 0.466 21.051 1.00 92.31 89 VAL A N 1
ATOM 707 C CA . VAL A 1 89 ? -9.333 1.224 20.851 1.00 92.31 89 VAL A CA 1
ATOM 708 C C . VAL A 1 89 ? -9.644 2.512 20.090 1.00 92.31 89 VAL A C 1
ATOM 710 O O . VAL A 1 89 ? -10.439 2.513 19.151 1.00 92.31 89 VAL A O 1
ATOM 713 N N . ALA A 1 90 ? -9.008 3.617 20.482 1.00 93.31 90 ALA A N 1
ATOM 714 C CA . ALA A 1 90 ? -9.143 4.885 19.776 1.00 93.31 90 ALA A CA 1
ATOM 715 C C . ALA A 1 90 ? -8.621 4.769 18.325 1.00 93.31 90 ALA A C 1
ATOM 717 O O . ALA A 1 90 ? -7.529 4.223 18.126 1.00 93.31 90 ALA A O 1
ATOM 718 N N . PRO A 1 91 ? -9.315 5.339 17.318 1.00 93.50 91 PRO A N 1
ATOM 719 C CA . PRO A 1 91 ? -8.903 5.262 15.912 1.00 93.50 91 PRO A CA 1
ATOM 720 C C . PRO A 1 91 ? -7.467 5.726 15.673 1.00 93.50 91 PRO A C 1
ATOM 722 O O . PRO A 1 91 ? -6.718 5.083 14.947 1.00 93.50 91 PRO A O 1
ATOM 725 N N . GLY A 1 92 ? -7.037 6.787 16.364 1.00 95.38 92 GLY A N 1
ATOM 726 C CA . GLY A 1 92 ? -5.672 7.302 16.253 1.00 95.38 92 GLY A CA 1
ATOM 727 C C . GLY A 1 92 ? -4.593 6.291 16.653 1.00 95.38 92 GLY A C 1
ATOM 728 O O . GLY A 1 92 ? -3.499 6.327 16.102 1.00 95.38 92 GLY A O 1
ATOM 729 N N . ARG A 1 93 ? -4.877 5.352 17.566 1.00 95.69 93 ARG A N 1
ATOM 730 C CA . ARG A 1 93 ? -3.920 4.292 17.922 1.00 95.69 93 ARG A CA 1
ATOM 731 C C . ARG A 1 93 ? -3.830 3.232 16.828 1.00 95.69 93 ARG A C 1
ATOM 733 O O . ARG A 1 93 ? -2.732 2.773 16.547 1.00 95.69 93 ARG A O 1
ATOM 740 N N . VAL A 1 94 ? -4.953 2.892 16.193 1.00 95.06 94 VAL A N 1
ATOM 741 C CA . VAL A 1 94 ? -4.975 1.987 15.031 1.00 95.06 94 VAL A CA 1
ATOM 742 C C . VAL A 1 94 ? -4.178 2.605 13.883 1.00 95.06 94 VAL A C 1
ATOM 744 O O . VAL A 1 94 ? -3.246 1.986 13.378 1.00 95.06 94 VAL A O 1
ATOM 747 N N . LEU A 1 95 ? -4.465 3.865 13.547 1.00 96.56 95 LEU A N 1
ATOM 748 C CA . LEU A 1 95 ? -3.797 4.580 12.458 1.00 96.56 95 LEU A CA 1
ATOM 749 C C . LEU A 1 95 ? -2.290 4.760 12.682 1.00 96.56 95 LEU A C 1
ATOM 751 O O . LEU A 1 95 ? -1.562 4.833 11.705 1.00 96.56 95 LEU A O 1
ATOM 755 N N . LYS A 1 96 ? -1.807 4.791 13.930 1.00 97.50 96 LYS A N 1
ATOM 756 C CA . LYS A 1 96 ? -0.367 4.848 14.246 1.00 97.50 96 LYS A CA 1
ATOM 757 C C . LYS A 1 96 ? 0.379 3.531 14.010 1.00 97.50 96 LYS A C 1
ATOM 759 O O . LYS A 1 96 ? 1.596 3.562 13.871 1.00 97.50 96 LYS A O 1
ATOM 764 N N . VAL A 1 97 ? -0.310 2.388 14.007 1.00 97.06 97 VAL A N 1
ATOM 765 C CA . VAL A 1 97 ? 0.312 1.059 13.827 1.00 97.06 97 VAL A CA 1
ATOM 766 C C . VAL A 1 97 ? 0.407 0.674 12.351 1.00 97.06 97 VAL A C 1
ATOM 768 O O . VAL A 1 97 ? 1.360 0.021 11.943 1.00 97.06 97 VAL A O 1
ATOM 771 N N . VAL A 1 98 ? -0.538 1.135 11.533 1.00 96.19 98 VAL A N 1
ATOM 772 C CA . VAL A 1 98 ? -0.583 0.880 10.086 1.00 96.19 98 VAL A CA 1
ATOM 773 C C . VAL A 1 98 ? 0.729 1.195 9.345 1.00 96.19 98 VAL A C 1
ATOM 775 O O . VAL A 1 98 ? 1.172 0.321 8.602 1.00 96.19 98 VAL A O 1
ATOM 778 N N . PRO A 1 99 ? 1.418 2.338 9.546 1.00 96.62 99 PRO A N 1
ATOM 779 C CA . PRO A 1 99 ? 2.624 2.633 8.777 1.00 96.62 99 PRO A CA 1
ATOM 780 C C . PRO A 1 99 ? 3.783 1.704 9.157 1.00 96.62 99 PRO A C 1
ATOM 782 O O . PRO A 1 99 ? 4.612 1.394 8.309 1.00 96.62 99 PRO A O 1
ATOM 785 N N . TRP A 1 100 ? 3.811 1.184 10.390 1.00 97.75 100 TRP A N 1
ATOM 786 C CA . TRP A 1 100 ? 4.781 0.164 10.793 1.00 97.75 100 TRP A CA 1
ATOM 787 C C . TRP A 1 100 ? 4.542 -1.170 10.088 1.00 97.75 100 TRP A C 1
ATOM 789 O O . TRP A 1 100 ? 5.503 -1.834 9.716 1.00 97.75 100 TRP A O 1
ATOM 799 N N . LEU A 1 101 ? 3.281 -1.551 9.865 1.00 95.75 101 LEU A N 1
ATOM 800 C CA . LEU A 1 101 ? 2.946 -2.758 9.102 1.00 95.75 101 LEU A CA 1
ATOM 801 C C . LEU A 1 101 ? 3.317 -2.612 7.621 1.00 95.75 101 LEU A C 1
ATOM 803 O O . LEU A 1 101 ? 3.867 -3.542 7.033 1.00 95.75 101 LEU A O 1
ATOM 807 N N . LEU A 1 102 ? 3.060 -1.440 7.033 1.00 94.62 102 LEU A N 1
ATOM 808 C CA . LEU A 1 102 ? 3.452 -1.137 5.653 1.00 94.62 102 LEU A CA 1
ATOM 809 C C . LEU A 1 102 ? 4.979 -1.160 5.503 1.00 94.62 102 LEU A C 1
ATOM 811 O O . LEU A 1 102 ? 5.496 -1.822 4.609 1.00 94.62 102 LEU A O 1
ATOM 815 N N . LEU A 1 103 ? 5.706 -0.539 6.438 1.00 95.06 103 LEU A N 1
ATOM 816 C CA . LEU A 1 103 ? 7.168 -0.569 6.458 1.00 95.06 103 LEU A CA 1
ATOM 817 C C . LEU A 1 103 ? 7.718 -1.991 6.633 1.00 95.06 103 LEU A C 1
ATOM 819 O O . LEU A 1 103 ? 8.657 -2.370 5.943 1.00 95.06 103 LEU A O 1
ATOM 823 N N . ALA A 1 104 ? 7.133 -2.794 7.525 1.00 96.12 104 ALA A N 1
ATOM 824 C CA . ALA A 1 104 ? 7.543 -4.185 7.708 1.00 96.12 104 ALA A CA 1
ATOM 825 C C . ALA A 1 104 ? 7.346 -5.010 6.425 1.00 96.12 104 ALA A C 1
ATOM 827 O O . ALA A 1 104 ? 8.202 -5.823 6.083 1.00 96.12 104 ALA A O 1
ATOM 828 N N . THR A 1 105 ? 6.252 -4.764 5.698 1.00 92.12 105 THR A N 1
ATOM 829 C CA . THR A 1 105 ? 5.970 -5.408 4.406 1.00 92.12 105 THR A CA 1
ATOM 830 C C . THR A 1 105 ? 7.006 -5.011 3.355 1.00 92.12 105 THR A C 1
ATOM 832 O O . THR A 1 105 ? 7.541 -5.877 2.667 1.00 92.12 105 THR A O 1
ATOM 835 N N . GLU A 1 106 ? 7.355 -3.724 3.285 1.00 93.00 106 GLU A N 1
ATOM 836 C CA . GLU A 1 106 ? 8.386 -3.215 2.376 1.00 93.00 106 GLU A CA 1
ATOM 837 C C . GLU A 1 106 ? 9.759 -3.833 2.664 1.00 93.00 106 GLU A C 1
ATOM 839 O O . GLU A 1 106 ? 10.426 -4.339 1.764 1.00 93.00 106 GLU A O 1
ATOM 844 N N . VAL A 1 107 ? 10.170 -3.852 3.935 1.00 94.56 107 VAL A N 1
ATOM 845 C CA . VAL A 1 107 ? 11.446 -4.444 4.360 1.00 94.56 107 VAL A CA 1
ATOM 846 C C . VAL A 1 107 ? 11.487 -5.937 4.043 1.00 94.56 107 VAL A C 1
ATOM 848 O O . VAL A 1 107 ? 12.508 -6.427 3.564 1.00 94.56 107 VAL A O 1
ATOM 851 N N . ALA A 1 108 ? 10.386 -6.661 4.261 1.00 91.56 108 ALA A N 1
ATOM 852 C CA . ALA A 1 108 ? 10.290 -8.069 3.894 1.00 91.56 108 ALA A CA 1
ATOM 853 C C . ALA A 1 108 ? 10.414 -8.274 2.374 1.00 91.56 108 ALA A C 1
ATOM 855 O O . ALA A 1 108 ? 11.126 -9.179 1.941 1.00 91.56 108 ALA A O 1
ATOM 856 N N . GLY A 1 109 ? 9.788 -7.411 1.566 1.00 87.62 109 GLY A N 1
ATOM 857 C CA . GLY A 1 109 ? 9.907 -7.431 0.106 1.00 87.62 109 GLY A CA 1
ATOM 858 C C . GLY A 1 109 ? 11.338 -7.178 -0.374 1.00 87.62 109 GLY A C 1
ATOM 859 O O . GLY A 1 109 ? 11.868 -7.942 -1.181 1.00 87.62 109 GLY A O 1
ATOM 860 N N . LEU A 1 110 ? 12.005 -6.163 0.179 1.00 87.88 110 LEU A N 1
ATOM 861 C CA . LEU A 1 110 ? 13.405 -5.859 -0.128 1.00 87.88 110 LEU A CA 1
ATOM 862 C C . LEU A 1 110 ? 14.344 -6.992 0.301 1.00 87.88 110 LEU A C 1
ATOM 864 O O . LEU A 1 110 ? 15.242 -7.363 -0.453 1.00 87.88 110 LEU A O 1
ATOM 868 N N . ALA A 1 111 ? 14.125 -7.578 1.481 1.00 90.75 111 ALA A N 1
ATOM 869 C CA . ALA A 1 111 ? 14.903 -8.714 1.966 1.00 90.75 111 ALA A CA 1
ATOM 870 C C . ALA A 1 111 ? 14.722 -9.951 1.073 1.00 90.75 111 ALA A C 1
ATOM 872 O O . ALA A 1 111 ? 15.703 -10.618 0.747 1.00 90.75 111 ALA A O 1
ATOM 873 N N . ALA A 1 112 ? 13.492 -10.225 0.628 1.00 86.94 112 ALA A N 1
ATOM 874 C CA . ALA A 1 112 ? 13.207 -11.295 -0.320 1.00 86.94 112 ALA A CA 1
ATOM 875 C C . ALA A 1 112 ? 13.909 -11.061 -1.669 1.00 86.94 112 ALA A C 1
ATOM 877 O O . ALA A 1 112 ? 14.547 -11.974 -2.193 1.00 86.94 112 ALA A O 1
ATOM 878 N N . GLY A 1 113 ? 13.874 -9.833 -2.197 1.00 82.69 113 GLY A N 1
ATOM 879 C CA . GLY A 1 113 ? 14.615 -9.470 -3.408 1.00 82.69 113 GLY A CA 1
ATOM 880 C C . GLY A 1 113 ? 16.129 -9.646 -3.244 1.00 82.69 113 GLY A C 1
ATOM 881 O O . GLY A 1 113 ? 16.783 -10.274 -4.074 1.00 82.69 113 GLY A O 1
ATOM 882 N N . ALA A 1 114 ? 16.691 -9.169 -2.132 1.00 87.69 114 ALA A N 1
ATOM 883 C CA . ALA A 1 114 ? 18.115 -9.310 -1.830 1.00 87.69 114 ALA A CA 1
ATOM 884 C C . ALA A 1 114 ? 18.546 -10.780 -1.683 1.00 87.69 114 ALA A C 1
ATOM 886 O O . ALA A 1 114 ? 19.637 -11.152 -2.123 1.00 87.69 114 ALA A O 1
ATOM 887 N N . TRP A 1 115 ? 17.692 -11.624 -1.093 1.00 88.62 115 TRP A N 1
ATOM 888 C CA . TRP A 1 115 ? 17.929 -13.061 -0.978 1.00 88.62 115 TRP A CA 1
ATOM 889 C C . TRP A 1 115 ? 18.068 -13.710 -2.352 1.00 88.62 115 TRP A C 1
ATOM 891 O O . TRP A 1 115 ? 19.111 -14.293 -2.643 1.00 88.62 115 TRP A O 1
ATOM 901 N N . VAL A 1 116 ? 17.058 -13.554 -3.210 1.0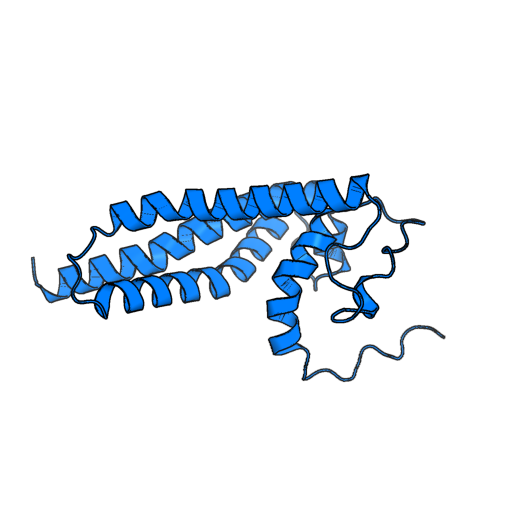0 84.88 116 VAL A N 1
ATOM 902 C CA . VAL A 1 116 ? 17.036 -14.155 -4.552 1.00 84.88 116 VAL A CA 1
ATOM 903 C C . VAL A 1 116 ? 18.196 -13.611 -5.402 1.00 84.88 116 VAL A C 1
ATOM 905 O O . VAL A 1 116 ? 18.814 -14.360 -6.161 1.00 84.88 116 VAL A O 1
ATOM 908 N N . TRP A 1 117 ? 18.591 -12.342 -5.222 1.00 81.12 117 TRP A N 1
ATOM 909 C CA . TRP A 1 117 ? 19.765 -11.776 -5.900 1.00 81.12 117 TRP A CA 1
ATOM 910 C C . TRP A 1 117 ? 21.060 -12.488 -5.551 1.00 81.12 117 TRP A C 1
ATOM 912 O O . TRP A 1 117 ? 21.878 -12.749 -6.443 1.00 81.12 117 TRP A O 1
ATOM 922 N N . LYS A 1 118 ? 21.228 -12.801 -4.267 1.00 90.06 118 LYS A N 1
ATOM 923 C CA . LYS A 1 118 ? 22.427 -13.431 -3.728 1.00 90.06 118 LYS A CA 1
ATOM 924 C C . LYS A 1 118 ? 22.476 -14.929 -4.021 1.00 90.06 118 LYS A C 1
ATOM 926 O O . LYS A 1 118 ? 23.537 -15.430 -4.375 1.00 90.06 118 LYS A O 1
ATOM 931 N N . THR A 1 119 ? 21.364 -15.640 -3.856 1.00 87.75 119 THR A N 1
ATOM 932 C CA . THR A 1 119 ? 21.323 -17.109 -3.959 1.00 87.75 119 THR A CA 1
ATOM 933 C C . THR A 1 119 ? 21.053 -17.608 -5.370 1.00 87.75 119 THR A C 1
ATOM 935 O O . THR A 1 119 ? 21.343 -18.765 -5.652 1.00 87.75 119 THR A O 1
ATOM 938 N N . LYS A 1 120 ? 20.500 -16.758 -6.249 1.00 83.56 120 LYS A N 1
ATOM 939 C CA . LYS A 1 120 ? 19.976 -17.147 -7.572 1.00 83.56 120 LYS A CA 1
ATOM 940 C C . LYS A 1 120 ? 18.894 -18.233 -7.504 1.00 83.56 120 LYS A C 1
ATOM 942 O O . LYS A 1 120 ? 18.586 -18.842 -8.520 1.00 83.56 120 LYS A O 1
ATOM 947 N N . GLN A 1 121 ? 18.318 -18.462 -6.325 1.00 81.88 121 GLN A N 1
ATOM 948 C CA . GLN A 1 121 ? 17.240 -19.422 -6.111 1.00 81.88 121 GLN A CA 1
ATOM 949 C C . GLN A 1 121 ? 15.900 -18.692 -6.015 1.00 81.88 121 GLN A C 1
ATOM 951 O O . GLN A 1 121 ? 15.843 -17.635 -5.376 1.00 81.88 121 GLN A O 1
ATOM 956 N N . PRO A 1 122 ? 14.821 -19.234 -6.604 1.00 79.62 122 PRO A N 1
ATOM 957 C CA . PRO A 1 122 ? 13.495 -18.643 -6.499 1.00 79.62 122 PRO A CA 1
ATOM 958 C C . PRO A 1 122 ? 13.004 -18.661 -5.045 1.00 79.62 122 PRO A C 1
ATOM 960 O O . PRO A 1 122 ? 13.322 -19.557 -4.266 1.00 79.62 122 PRO A O 1
ATOM 963 N N . LEU A 1 123 ? 12.206 -17.655 -4.673 1.00 78.56 123 LEU A N 1
ATOM 964 C CA . LEU A 1 123 ? 11.583 -17.598 -3.344 1.00 78.56 123 LEU A CA 1
ATOM 965 C C . LEU A 1 123 ? 10.439 -18.618 -3.204 1.00 78.56 123 LEU A C 1
ATOM 967 O O . LEU A 1 123 ? 10.106 -19.034 -2.096 1.00 78.56 123 LEU A O 1
ATOM 971 N N . PHE A 1 124 ? 9.816 -18.992 -4.322 1.00 77.88 124 PHE A N 1
ATOM 972 C CA . PHE A 1 124 ? 8.657 -19.878 -4.344 1.00 77.88 124 PHE A CA 1
ATOM 973 C C . PHE A 1 124 ? 9.087 -21.326 -4.540 1.00 77.88 124 PHE A C 1
ATOM 975 O O . PHE A 1 124 ? 9.971 -21.589 -5.356 1.00 77.88 124 PHE A O 1
ATOM 982 N N . PRO A 1 125 ? 8.451 -22.272 -3.831 1.00 79.50 125 PRO A N 1
ATOM 983 C CA . PRO A 1 125 ? 8.721 -23.682 -4.039 1.00 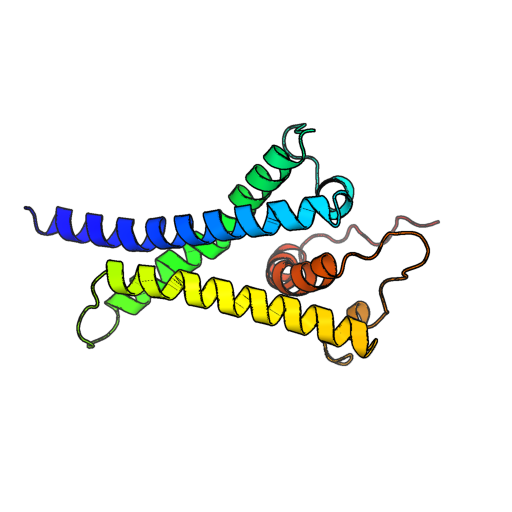79.50 125 PRO A CA 1
ATOM 984 C C . PRO A 1 125 ? 8.243 -24.115 -5.433 1.00 79.50 125 PRO A C 1
ATOM 986 O O . PRO A 1 125 ? 7.079 -23.909 -5.787 1.00 79.50 125 PRO A O 1
ATOM 989 N N . GLU A 1 126 ? 9.128 -24.780 -6.180 1.00 80.62 126 GLU A N 1
ATOM 990 C CA . GLU A 1 126 ? 8.892 -25.309 -7.539 1.00 80.62 126 GLU A CA 1
ATOM 991 C C . GLU A 1 126 ? 7.630 -26.166 -7.638 1.00 80.62 126 GLU A C 1
ATOM 993 O O . GLU A 1 126 ? 6.908 -26.110 -8.626 1.00 80.62 126 GLU A O 1
ATOM 998 N N . ILE A 1 127 ? 7.312 -26.910 -6.577 1.00 84.56 127 ILE A N 1
ATOM 999 C CA . ILE A 1 127 ? 6.153 -27.806 -6.558 1.00 84.56 127 ILE A CA 1
ATOM 1000 C C . ILE A 1 127 ? 4.813 -27.065 -6.666 1.00 84.56 127 ILE A C 1
ATOM 1002 O O . ILE A 1 127 ? 3.830 -27.643 -7.118 1.00 84.56 127 ILE A O 1
ATOM 1006 N N . VAL A 1 128 ? 4.762 -25.802 -6.225 1.00 83.94 128 VAL A N 1
ATOM 1007 C CA . VAL A 1 128 ? 3.540 -24.983 -6.253 1.00 83.94 128 VAL A CA 1
ATOM 1008 C C . VAL A 1 128 ? 3.555 -24.016 -7.436 1.00 83.94 128 VAL A C 1
ATOM 1010 O O . VAL A 1 128 ? 2.496 -23.704 -7.974 1.00 83.94 128 VAL A O 1
ATOM 1013 N N . TYR A 1 129 ? 4.738 -23.552 -7.852 1.00 76.81 129 TYR A N 1
ATOM 1014 C CA . TYR A 1 129 ? 4.890 -22.539 -8.897 1.00 76.81 129 TYR A CA 1
ATOM 1015 C C . TYR A 1 129 ? 5.982 -22.912 -9.915 1.00 76.81 129 TYR A C 1
ATOM 1017 O O . TYR A 1 129 ? 6.995 -22.214 -9.991 1.00 76.81 129 TYR A O 1
ATOM 1025 N N . PRO A 1 130 ? 5.782 -23.975 -10.713 1.00 75.56 130 PRO A N 1
ATOM 1026 C CA . PRO A 1 130 ? 6.791 -24.451 -11.663 1.00 75.56 130 PRO A CA 1
ATOM 1027 C C . PRO A 1 130 ? 7.111 -23.419 -12.759 1.00 75.56 130 PRO A C 1
ATOM 1029 O O . PRO A 1 130 ? 8.241 -23.334 -13.227 1.00 75.56 130 PRO A O 1
ATOM 1032 N N . ASP A 1 131 ? 6.144 -22.568 -13.113 1.00 72.06 131 ASP A N 1
ATOM 1033 C CA . ASP A 1 131 ? 6.312 -21.532 -14.143 1.00 72.06 131 ASP A CA 1
ATOM 1034 C C . ASP A 1 131 ? 7.010 -20.259 -13.621 1.00 72.06 131 ASP A C 1
ATOM 1036 O O . ASP A 1 131 ? 7.346 -19.365 -14.396 1.00 72.06 131 ASP A O 1
ATOM 1040 N N . LEU A 1 132 ? 7.200 -20.132 -12.299 1.00 64.19 132 LEU A N 1
ATOM 1041 C CA . LEU A 1 132 ? 7.851 -18.973 -11.662 1.00 64.19 132 LEU A CA 1
ATOM 1042 C C . LEU A 1 132 ? 9.269 -19.284 -11.170 1.00 64.19 132 LEU A C 1
ATOM 1044 O O . LEU A 1 132 ? 9.893 -18.444 -10.516 1.00 64.19 132 LEU A O 1
ATOM 1048 N N . THR A 1 133 ? 9.765 -20.488 -11.447 1.00 58.75 133 THR A N 1
ATOM 1049 C CA . THR A 1 133 ? 11.099 -20.941 -11.043 1.00 58.75 133 THR A CA 1
ATOM 1050 C C . THR A 1 133 ? 12.134 -20.858 -12.144 1.00 58.75 133 THR A C 1
ATOM 1052 O O . THR A 1 133 ? 13.327 -20.914 -11.848 1.00 58.75 133 THR A O 1
ATOM 1055 N N . GLU A 1 134 ? 11.713 -20.619 -13.386 1.00 56.56 134 GLU A N 1
ATOM 1056 C CA . GLU A 1 134 ? 12.658 -20.204 -14.409 1.00 56.56 134 GLU A CA 1
ATOM 1057 C C . GLU A 1 134 ? 13.202 -18.812 -14.050 1.00 56.56 134 GLU A C 1
ATOM 1059 O O . GLU A 1 134 ? 12.422 -17.871 -13.842 1.00 56.56 134 GLU A O 1
ATOM 1064 N N . PRO A 1 135 ? 14.534 -18.650 -13.931 1.00 51.94 135 PRO A N 1
ATOM 1065 C CA . PRO A 1 135 ? 15.118 -17.334 -13.752 1.00 51.94 135 PRO A CA 1
ATOM 1066 C C . PRO A 1 135 ? 14.679 -16.489 -14.944 1.00 51.94 135 PRO A C 1
ATOM 1068 O O . PRO A 1 135 ? 14.977 -16.850 -16.080 1.00 51.94 135 PRO A O 1
ATOM 1071 N N . MET A 1 136 ? 13.954 -15.391 -14.691 1.00 47.53 136 MET A N 1
ATOM 1072 C CA . MET A 1 136 ? 13.559 -14.467 -15.757 1.00 47.53 136 MET A CA 1
ATOM 1073 C C . MET A 1 136 ? 14.805 -14.167 -16.601 1.00 47.53 136 MET A C 1
ATOM 1075 O O . MET A 1 136 ? 15.776 -13.658 -16.029 1.00 47.53 136 MET A O 1
ATOM 1079 N N . PRO A 1 137 ? 14.828 -14.530 -17.898 1.00 45.38 137 P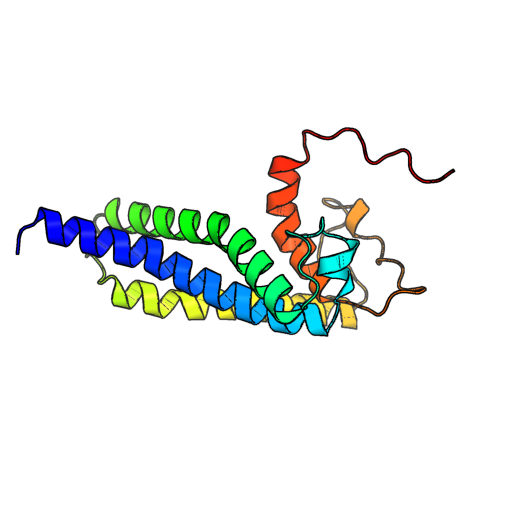RO A N 1
ATOM 1080 C CA . PRO A 1 137 ? 16.030 -14.420 -18.707 1.00 45.38 137 PRO A CA 1
ATOM 1081 C C . PRO A 1 137 ? 16.505 -12.967 -18.690 1.00 45.38 137 PRO A C 1
ATOM 1083 O O . PRO A 1 137 ? 15.795 -12.046 -19.087 1.00 45.38 137 PRO A O 1
ATOM 1086 N N . VAL A 1 138 ? 17.704 -12.774 -18.141 1.00 48.22 138 VAL A N 1
ATOM 1087 C CA . VAL A 1 138 ? 18.333 -11.465 -17.897 1.00 48.22 138 VAL A CA 1
ATOM 1088 C C . VAL A 1 138 ? 19.043 -10.948 -19.159 1.00 48.22 138 VAL A C 1
ATOM 1090 O O . VAL A 1 138 ? 19.626 -9.866 -19.162 1.00 48.22 138 VAL A O 1
ATOM 1093 N N . GLU A 1 139 ? 19.005 -11.705 -20.257 1.00 38.94 139 GLU A N 1
ATOM 1094 C CA . GLU A 1 139 ? 19.600 -11.309 -21.531 1.00 38.94 139 GLU A CA 1
ATOM 1095 C C . GLU A 1 139 ? 18.739 -10.237 -22.213 1.00 38.94 139 GLU A C 1
ATOM 1097 O O . GLU A 1 139 ? 17.789 -10.522 -22.935 1.00 38.94 139 GLU A O 1
ATOM 1102 N N . GLY A 1 140 ? 19.081 -8.972 -21.957 1.00 43.12 140 GLY A N 1
ATOM 1103 C CA . GLY A 1 140 ? 18.643 -7.824 -22.759 1.00 43.12 140 GLY A CA 1
ATOM 1104 C C . GLY A 1 140 ? 17.806 -6.770 -22.036 1.00 43.12 140 GLY A C 1
ATOM 1105 O O . GLY A 1 140 ? 17.668 -5.668 -22.560 1.00 43.12 140 GLY A O 1
ATOM 1106 N N . TYR A 1 141 ? 17.308 -7.044 -20.826 1.00 40.78 141 TYR A N 1
ATOM 1107 C CA . TYR A 1 141 ? 16.519 -6.083 -20.048 1.00 40.78 141 TYR A CA 1
ATOM 1108 C C . TYR A 1 141 ? 17.163 -5.843 -18.684 1.00 40.78 141 TYR A C 1
ATOM 1110 O O . TYR A 1 141 ? 17.420 -6.775 -17.924 1.00 40.78 141 TYR A O 1
ATOM 1118 N N . SER A 1 142 ? 17.451 -4.576 -18.390 1.00 35.19 142 SER A N 1
ATOM 1119 C CA . SER A 1 142 ? 18.056 -4.107 -17.144 1.00 35.19 142 SER A CA 1
ATOM 1120 C C . SER A 1 142 ? 17.198 -4.474 -15.925 1.00 35.19 142 SER A C 1
ATOM 1122 O O . SER A 1 142 ? 16.343 -3.718 -15.492 1.00 35.19 142 SER A O 1
ATOM 1124 N N . PHE A 1 143 ? 17.442 -5.665 -15.388 1.00 41.12 143 PHE A N 1
ATOM 1125 C CA . PHE A 1 143 ? 17.370 -6.078 -13.987 1.00 41.12 143 PHE A CA 1
ATOM 1126 C C . PHE A 1 143 ? 16.484 -5.233 -13.052 1.00 41.12 143 PHE A C 1
ATOM 1128 O O . PHE A 1 143 ? 16.965 -4.333 -12.365 1.00 41.12 143 PHE A O 1
ATOM 1135 N N . ASN A 1 144 ? 15.205 -5.602 -12.933 1.00 40.91 144 ASN A N 1
ATOM 1136 C CA . ASN A 1 144 ? 14.309 -4.995 -11.956 1.00 40.91 144 ASN A CA 1
ATOM 1137 C C . ASN A 1 144 ? 13.767 -6.011 -10.937 1.00 40.91 144 ASN A C 1
ATOM 1139 O O . ASN A 1 144 ? 12.691 -6.588 -11.103 1.00 40.91 144 ASN A O 1
ATOM 1143 N N . TRP A 1 145 ? 14.518 -6.204 -9.845 1.00 39.66 145 TRP A N 1
ATOM 1144 C CA . TRP A 1 145 ? 14.163 -7.024 -8.670 1.00 39.66 145 TRP A CA 1
ATOM 1145 C C . TRP A 1 145 ? 12.753 -6.790 -8.138 1.00 39.66 145 TRP A C 1
ATOM 1147 O O . TRP A 1 145 ? 12.108 -7.693 -7.601 1.00 39.66 145 TRP A O 1
ATOM 1157 N N . LEU A 1 146 ? 12.263 -5.573 -8.313 1.00 39.06 146 LEU A N 1
ATOM 1158 C CA . LEU A 1 146 ? 10.982 -5.150 -7.792 1.00 39.06 146 LEU A CA 1
ATOM 1159 C C . LEU A 1 146 ? 9.802 -5.719 -8.576 1.00 39.06 146 LEU A C 1
ATOM 1161 O O . LEU A 1 146 ? 8.770 -6.020 -7.984 1.00 39.06 146 LEU A O 1
ATOM 1165 N N . CYS A 1 147 ? 9.989 -6.012 -9.865 1.00 41.16 147 CYS A N 1
ATOM 1166 C CA . CYS A 1 147 ? 8.966 -6.660 -10.677 1.00 41.16 147 CYS A CA 1
ATOM 1167 C C . CYS A 1 147 ? 8.685 -8.099 -10.207 1.00 41.16 147 CYS A C 1
ATOM 1169 O O . CYS A 1 147 ? 7.558 -8.570 -10.343 1.00 41.16 147 CYS A O 1
ATOM 1171 N N . SER A 1 148 ? 9.672 -8.789 -9.617 1.00 41.00 148 SER A N 1
ATOM 1172 C CA . SER A 1 148 ? 9.450 -10.108 -9.014 1.00 41.00 148 SER A CA 1
ATOM 1173 C C . SER A 1 148 ? 8.626 -9.980 -7.735 1.00 41.00 148 SER A C 1
ATOM 1175 O O . SER A 1 148 ? 7.621 -10.663 -7.611 1.00 41.00 148 SER A O 1
ATOM 1177 N N . VAL A 1 149 ? 8.973 -9.059 -6.828 1.00 43.00 149 VAL A N 1
ATOM 1178 C CA . VAL A 1 149 ? 8.226 -8.831 -5.574 1.00 43.00 149 VAL A CA 1
ATOM 1179 C C . VAL A 1 149 ? 6.798 -8.341 -5.850 1.00 43.00 149 VAL A C 1
ATOM 1181 O O . VAL A 1 149 ? 5.846 -8.832 -5.243 1.00 43.00 149 VAL A O 1
ATOM 1184 N N . GLN A 1 150 ? 6.610 -7.445 -6.822 1.00 45.91 150 GLN A N 1
ATOM 1185 C CA . GLN A 1 150 ? 5.281 -7.001 -7.246 1.00 45.91 150 GLN A CA 1
ATOM 1186 C C . GLN A 1 150 ? 4.502 -8.064 -8.013 1.00 45.91 150 GLN A C 1
ATOM 1188 O O . GLN A 1 150 ? 3.284 -8.084 -7.884 1.00 45.91 150 GLN A O 1
ATOM 1193 N N . ARG A 1 151 ? 5.137 -8.988 -8.748 1.00 45.72 151 ARG A N 1
ATOM 1194 C CA . ARG A 1 151 ? 4.425 -10.181 -9.237 1.00 45.72 151 ARG A CA 1
ATOM 1195 C C . ARG A 1 151 ? 4.030 -11.083 -8.075 1.00 45.72 151 ARG A C 1
ATOM 1197 O O . ARG A 1 151 ? 2.888 -11.502 -8.029 1.00 45.72 151 ARG A O 1
ATOM 1204 N N . CYS A 1 152 ? 4.866 -11.294 -7.064 1.00 36.97 152 CYS A N 1
ATOM 1205 C CA . CYS A 1 152 ? 4.479 -12.090 -5.893 1.00 36.97 152 CYS A CA 1
ATOM 1206 C C . CYS A 1 152 ? 3.252 -11.533 -5.165 1.00 36.97 152 CYS A C 1
ATOM 1208 O O . CYS A 1 152 ? 2.366 -12.290 -4.779 1.00 36.97 152 CYS A O 1
ATOM 1210 N N . VAL A 1 153 ? 3.185 -10.211 -4.995 1.00 41.41 153 VAL A N 1
ATOM 1211 C CA . VAL A 1 153 ? 2.061 -9.549 -4.316 1.00 41.41 153 VAL A CA 1
ATOM 1212 C C . VAL A 1 153 ? 0.866 -9.358 -5.263 1.00 41.41 153 VAL A C 1
ATOM 1214 O O . VAL A 1 153 ? -0.278 -9.620 -4.894 1.00 41.41 153 VAL A O 1
ATOM 1217 N N . GLY A 1 154 ? 1.115 -8.958 -6.509 1.00 38.53 154 GLY A N 1
ATOM 1218 C CA . GLY A 1 154 ? 0.102 -8.654 -7.524 1.00 38.53 154 GLY A CA 1
ATOM 1219 C C . GLY A 1 154 ? -0.501 -9.879 -8.216 1.00 38.53 154 GLY A C 1
ATOM 1220 O O . GLY A 1 154 ? -1.635 -9.817 -8.689 1.00 38.53 154 GLY A O 1
ATOM 1221 N N . GLN A 1 155 ? 0.189 -11.020 -8.244 1.00 37.59 155 GLN A N 1
ATOM 1222 C CA . GLN A 1 155 ? -0.300 -12.264 -8.854 1.00 37.59 155 GLN A CA 1
ATOM 1223 C C . GLN A 1 155 ? -1.264 -13.011 -7.928 1.00 37.59 155 GLN A C 1
ATOM 1225 O O . GLN A 1 155 ? -2.141 -13.709 -8.423 1.00 37.59 155 GLN A O 1
ATOM 1230 N N . VAL A 1 156 ? -1.248 -12.744 -6.615 1.00 34.25 156 VAL A N 1
ATOM 1231 C CA . VAL A 1 156 ? -2.355 -13.135 -5.722 1.00 34.25 156 VAL A CA 1
AT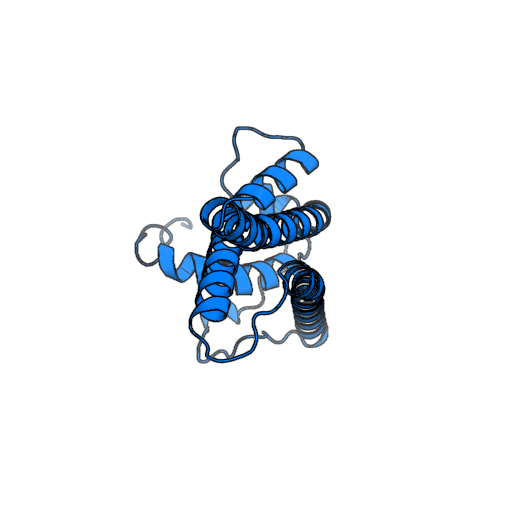OM 1232 C C . VAL A 1 156 ? -3.648 -12.391 -6.094 1.00 34.25 156 VAL A C 1
ATOM 1234 O O . VAL A 1 156 ? -4.726 -12.980 -6.073 1.00 34.25 156 VAL A O 1
ATOM 1237 N N . GLN A 1 157 ? -3.560 -11.124 -6.521 1.00 33.03 157 GLN A N 1
ATOM 1238 C CA . GLN A 1 157 ? -4.718 -10.365 -7.016 1.00 33.03 157 GLN A CA 1
ATOM 1239 C C . GLN A 1 157 ? -5.093 -10.703 -8.467 1.00 33.03 157 GLN A C 1
ATOM 1241 O O . GLN A 1 157 ? -6.280 -10.752 -8.792 1.00 33.03 157 GLN A O 1
ATOM 1246 N N . SER A 1 158 ? -4.116 -10.975 -9.336 1.00 32.88 158 SER A N 1
ATOM 1247 C CA . SER A 1 158 ? -4.374 -11.286 -10.746 1.00 32.88 158 SER A CA 1
ATOM 1248 C C . SER A 1 158 ? -4.788 -12.737 -10.980 1.00 32.88 158 SER A C 1
ATOM 1250 O O . SER A 1 158 ? -5.613 -12.958 -11.854 1.00 32.88 158 SER A O 1
ATOM 1252 N N . CYS A 1 159 ? -4.356 -13.726 -10.189 1.00 29.86 159 CYS A N 1
ATOM 1253 C CA . CYS A 1 159 ? -4.895 -15.093 -10.295 1.00 29.86 159 CYS A CA 1
ATOM 1254 C C . CYS A 1 159 ? -6.387 -15.162 -9.929 1.00 29.86 159 CYS A C 1
ATOM 1256 O O . CYS A 1 159 ? -7.116 -15.969 -10.499 1.00 29.86 159 CYS A O 1
ATOM 1258 N N . ALA A 1 160 ? -6.882 -14.269 -9.065 1.00 33.47 160 ALA A N 1
ATOM 1259 C CA . ALA A 1 160 ? -8.313 -14.177 -8.771 1.00 33.47 160 ALA A CA 1
ATOM 1260 C C . ALA A 1 160 ? -9.143 -13.596 -9.938 1.00 33.47 160 ALA A C 1
ATOM 1262 O O . ALA A 1 160 ? -10.349 -13.830 -10.007 1.00 33.47 160 ALA A O 1
ATOM 1263 N N . LEU A 1 161 ? -8.516 -12.861 -10.867 1.00 34.22 161 LEU A N 1
ATOM 1264 C CA . LEU A 1 161 ? -9.189 -12.205 -12.000 1.00 34.22 161 LEU A CA 1
ATOM 1265 C C . LEU A 1 161 ? -8.848 -12.830 -13.369 1.00 34.22 161 LEU A C 1
ATOM 1267 O O . LEU A 1 161 ? -9.643 -12.724 -14.300 1.00 34.22 161 LEU A O 1
ATOM 1271 N N . SER A 1 162 ? -7.712 -13.523 -13.484 1.00 33.34 162 SER A N 1
ATOM 1272 C CA . SER A 1 162 ? -7.172 -14.106 -14.721 1.00 33.34 162 SER A CA 1
ATOM 1273 C C . SER A 1 162 ? -7.581 -15.567 -14.951 1.00 33.34 162 SER A C 1
ATOM 1275 O O . SER A 1 162 ? -7.343 -16.113 -16.023 1.00 33.34 162 SER A O 1
ATOM 1277 N N . CYS A 1 163 ? -8.350 -16.182 -14.044 1.00 32.12 163 CYS A N 1
ATOM 1278 C CA . CYS A 1 163 ? -9.099 -17.415 -14.348 1.00 32.12 163 CYS A CA 1
ATOM 1279 C C . CYS A 1 163 ? -10.236 -17.212 -15.386 1.00 32.12 163 CYS A C 1
ATOM 1281 O O . CYS A 1 163 ? -11.143 -18.036 -15.481 1.00 32.12 163 CYS A O 1
ATOM 1283 N N . ARG A 1 164 ? -10.230 -16.117 -16.166 1.00 39.78 164 ARG A N 1
ATOM 1284 C CA . ARG A 1 164 ? -11.237 -15.805 -17.196 1.00 39.78 164 ARG A CA 1
ATOM 1285 C C . ARG A 1 164 ? -10.698 -15.420 -18.577 1.00 39.78 164 ARG A C 1
ATOM 1287 O O . ARG A 1 164 ? -11.524 -15.141 -19.442 1.00 39.78 164 ARG A O 1
ATOM 1294 N N . GLN A 1 165 ? -9.387 -15.411 -18.840 1.00 37.66 165 GLN A N 1
ATOM 1295 C CA . GLN A 1 165 ? -8.884 -15.041 -20.176 1.00 37.66 165 GLN A CA 1
ATOM 1296 C C . GLN A 1 165 ? -8.042 -16.147 -20.842 1.00 37.66 165 GLN A C 1
ATOM 1298 O O . GLN A 1 165 ? -6.862 -16.285 -20.536 1.00 37.66 165 GLN A O 1
ATOM 1303 N N . PRO A 1 166 ? -8.609 -16.902 -21.807 1.00 39.84 166 PRO A N 1
ATOM 1304 C CA . PRO A 1 166 ? -7.907 -17.953 -22.554 1.00 39.84 166 PRO A CA 1
ATOM 1305 C C . PRO A 1 166 ? -7.041 -17.438 -23.730 1.00 39.84 166 PRO A C 1
ATOM 1307 O O . PRO A 1 166 ? -6.891 -18.137 -24.726 1.00 39.84 166 PRO A O 1
ATOM 1310 N N . ALA A 1 167 ? -6.481 -16.222 -23.675 1.00 40.91 167 ALA A N 1
ATOM 1311 C CA . ALA A 1 167 ? -5.979 -15.546 -24.886 1.00 40.91 167 ALA A CA 1
ATOM 1312 C C . ALA A 1 167 ? -4.451 -15.344 -25.006 1.00 40.91 167 ALA A C 1
ATOM 1314 O O . ALA A 1 167 ? -4.004 -14.839 -26.030 1.00 40.91 167 ALA A O 1
ATOM 1315 N N . CYS A 1 168 ? -3.626 -15.748 -24.035 1.00 36.28 168 CYS A N 1
ATOM 1316 C CA . CYS A 1 168 ? -2.181 -15.445 -24.053 1.00 36.28 168 CYS A CA 1
ATOM 1317 C C . CYS A 1 168 ? -1.267 -16.609 -24.493 1.00 36.28 168 CYS A C 1
ATOM 1319 O O . CYS A 1 168 ? -0.144 -16.710 -24.017 1.00 36.28 168 CYS A O 1
ATOM 1321 N N . MET A 1 169 ? -1.719 -17.493 -25.395 1.00 37.34 169 MET A N 1
ATOM 1322 C CA . MET A 1 169 ? -0.922 -18.661 -25.827 1.00 37.34 169 MET A CA 1
ATOM 1323 C C . MET A 1 169 ? -0.485 -18.666 -27.308 1.00 37.34 169 MET A C 1
ATOM 1325 O O . MET A 1 169 ? 0.053 -19.667 -27.773 1.00 37.34 169 MET A O 1
ATOM 1329 N N . HIS A 1 170 ? -0.669 -17.580 -28.073 1.00 38.44 170 HIS A N 1
ATOM 1330 C CA . HIS A 1 170 ? -0.425 -17.610 -29.532 1.00 38.44 170 HIS A CA 1
ATOM 1331 C C . HIS A 1 170 ? 0.405 -16.476 -30.145 1.00 38.44 170 HIS A C 1
ATOM 1333 O O . HIS A 1 170 ? 0.402 -16.318 -31.362 1.00 38.44 170 HIS A O 1
ATOM 1339 N N . ALA A 1 171 ? 1.188 -15.736 -29.366 1.00 37.00 171 ALA A N 1
ATOM 1340 C CA . ALA A 1 171 ? 2.063 -14.703 -29.920 1.00 37.00 171 ALA A CA 1
ATOM 1341 C C . ALA A 1 171 ? 3.542 -15.103 -29.845 1.00 37.00 171 ALA A C 1
ATOM 1343 O O . ALA A 1 171 ? 4.285 -14.456 -29.131 1.00 37.00 171 ALA A O 1
ATOM 1344 N N . HIS A 1 172 ? 3.943 -16.173 -30.540 1.00 40.31 172 HIS A N 1
ATOM 1345 C CA . HIS A 1 172 ? 5.308 -16.384 -31.058 1.00 40.31 172 HIS A CA 1
ATOM 134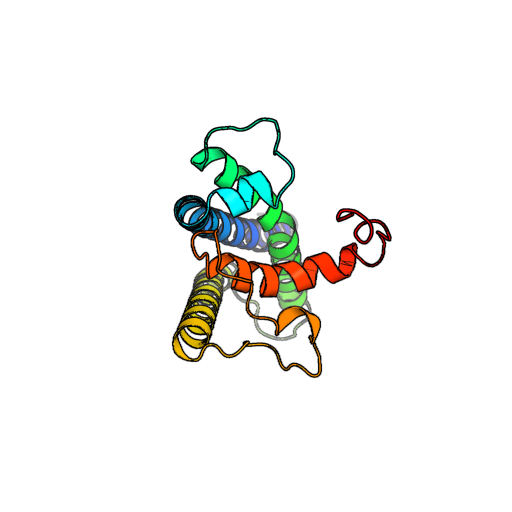6 C C . HIS A 1 172 ? 5.286 -17.552 -32.065 1.00 40.31 172 HIS A C 1
ATOM 1348 O O . HIS A 1 172 ? 5.406 -18.723 -31.702 1.00 40.31 172 HIS A O 1
ATOM 1354 N N . ARG A 1 173 ? 5.090 -17.219 -33.342 1.00 41.47 173 ARG A N 1
ATOM 1355 C CA . ARG A 1 173 ? 5.590 -17.962 -34.505 1.00 41.47 173 ARG A CA 1
ATOM 1356 C C . ARG A 1 173 ? 6.173 -16.958 -35.481 1.00 41.47 173 ARG A C 1
ATOM 1358 O O . ARG A 1 173 ? 5.602 -15.847 -35.547 1.00 41.47 173 ARG A O 1
#

Sequence (173 aa):
MNLLQEKRSVTYAIVFGIWAQVFLYCVLHDQYLIRISPEHFTVYHPPLWGITDLTLLAVAWAFRASIGPGLVLGLAALFLGRTGQRPKVAPGRVLKVVPWLLLATEVAGLAAGAWVWKTKQPLFPEIVYPDLTEPMPVEGYSFNWLCSVQRCVGQVQSCALSCRQPACMHAHR

Secondary structure (DSSP, 8-state):
--HHHHHHHHHHHHHHHHHHHHHHHHHHHHHHHHHH-HHHHHTSS---TT---HHHHHHHHHHHHHHHHHHHHHHHHHHHTTSSSSPPPPHHHHHHHHHHHHHHHHHHHHHHHHHHHHH---SS-TTT-GGG-SPPP-SSS---HHHHHHHHHHHHHHHHHHTT---SS----

Radius of gyration: 19.59 Å; chains: 1; bounding box: 48×44×60 Å

pLDDT: mean 78.96, std 22.54, range [29.86, 98.25]